Protein AF-A0A4P0YAQ9-F1 (afdb_monomer_lite)

Sequence (182 aa):
MPPSGNMYPTVQANRDMKKTSLLGACILALAMSMGSGEAVAKTPPDQLIIGMNMNNLLTLDPAAMTGNEVVGIVVNLYDSLVELDPEQLTTVRPALAKSWDISPDGKTLTFHLRDDVKFHSGNPLTAADVVWSMRRTLHLNLARPQYGNPMASVRKISTARSARRTASRCKSYYPKITIRSW

Secondary structure (DSSP, 8-state):
-PPP---PPP----SSHHHHHHHHHHHHHHHHHSS------PPPTT--------TT-----TTT---SHHHHHHTTT---SEEE-SS-TT-EEESSEEEEEE-TTS-EEEEEE-TT-B-TTSPBP-HHHHHHHHHHHHHH----TTT--TTTT--EEEEGGG----------SS-EEEEE--

Foldseek 3Di:
DDDDDDDDDDDPPPPPVVVVVVVVVVVVVVVVVVPPDPPPVPDPPPDDDDDFDCPQCPDLQPLQGADPSSVVVNVVQDWDQWDADPVHRVDIGGDQFNDWDADPVNAEIETEGDQPDDHPVRHTDDLVVVLVSLVVSVVVVNDHPVPPSPCVLEDEEEEPVPPDPPPPVDPRPGHYYYYYYD

Structure (mmCIF, N/CA/C/O backbone):
data_AF-A0A4P0YAQ9-F1
#
_entry.id   AF-A0A4P0YAQ9-F1
#
loop_
_atom_site.group_PDB
_atom_site.id
_atom_site.type_symbol
_atom_site.label_atom_id
_atom_site.label_alt_id
_atom_site.label_comp_id
_atom_site.label_asym_id
_atom_site.label_entity_id
_atom_site.label_seq_id
_atom_site.pdbx_PDB_ins_code
_atom_site.Cartn_x
_atom_site.Cartn_y
_atom_site.Cartn_z
_atom_site.occupancy
_atom_site.B_iso_or_equiv
_atom_site.auth_seq_id
_atom_site.auth_comp_id
_atom_site.auth_asym_id
_atom_site.auth_atom_id
_atom_site.pdbx_PDB_model_num
ATOM 1 N N . MET A 1 1 ? 62.629 -23.504 -104.946 1.00 43.38 1 MET A N 1
ATOM 2 C CA . MET A 1 1 ? 62.973 -23.202 -103.538 1.00 43.38 1 MET A CA 1
ATOM 3 C C . MET A 1 1 ? 62.070 -22.066 -103.065 1.00 43.38 1 MET A C 1
ATOM 5 O O . MET A 1 1 ? 61.978 -21.095 -103.806 1.00 43.38 1 MET A O 1
ATOM 9 N N . PRO A 1 2 ? 61.342 -22.204 -101.943 1.00 43.12 2 PRO A N 1
ATOM 10 C CA . PRO A 1 2 ? 60.321 -21.240 -101.518 1.00 43.12 2 PRO A CA 1
ATOM 11 C C . PRO A 1 2 ? 60.905 -20.152 -100.596 1.00 43.12 2 PRO A C 1
ATOM 13 O O . PRO A 1 2 ? 61.880 -20.434 -99.899 1.00 43.12 2 PRO A O 1
ATOM 16 N N . PRO A 1 3 ? 60.280 -18.966 -10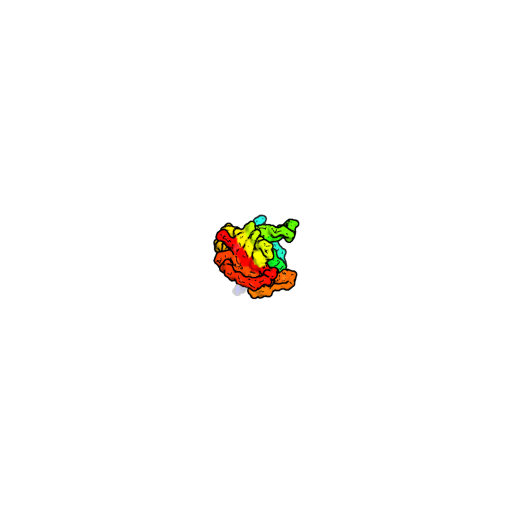0.482 1.00 50.81 3 PRO A N 1
ATOM 17 C CA . PRO A 1 3 ? 60.376 -18.152 -99.283 1.00 50.81 3 PRO A CA 1
ATOM 18 C C . PRO A 1 3 ? 59.169 -18.400 -98.371 1.00 50.81 3 PRO A C 1
ATOM 20 O O . PRO A 1 3 ? 58.006 -18.243 -98.736 1.00 50.81 3 PRO A O 1
ATOM 23 N N . SER A 1 4 ? 59.516 -18.813 -97.163 1.00 52.75 4 SER A N 1
ATOM 24 C CA . SER A 1 4 ? 58.726 -18.933 -95.948 1.00 52.75 4 SER A CA 1
ATOM 25 C C . SER A 1 4 ? 58.307 -17.575 -95.376 1.00 52.75 4 SER A C 1
ATOM 27 O O . SER A 1 4 ? 59.145 -16.680 -95.288 1.00 52.75 4 SER A O 1
ATOM 29 N N . GLY A 1 5 ? 57.082 -17.479 -94.844 1.00 41.22 5 GLY A N 1
ATOM 30 C CA . GLY A 1 5 ? 56.782 -16.540 -93.755 1.00 41.22 5 GLY A CA 1
ATOM 31 C C . GLY A 1 5 ? 55.401 -15.886 -93.780 1.00 41.22 5 GLY A C 1
ATOM 32 O O . GLY A 1 5 ? 55.300 -14.700 -94.064 1.00 41.22 5 GLY A O 1
ATOM 33 N N . ASN A 1 6 ? 54.356 -16.621 -93.384 1.00 46.59 6 ASN A N 1
ATOM 34 C CA . ASN A 1 6 ? 53.170 -16.009 -92.775 1.00 46.59 6 ASN A CA 1
ATOM 35 C C . ASN A 1 6 ? 53.445 -15.808 -91.276 1.00 46.59 6 ASN A C 1
ATOM 37 O O . ASN A 1 6 ? 53.788 -16.772 -90.591 1.00 46.59 6 ASN A O 1
ATOM 41 N N . MET A 1 7 ? 53.240 -14.596 -90.751 1.00 41.41 7 MET A N 1
ATOM 42 C CA . MET A 1 7 ? 53.132 -14.347 -89.309 1.00 41.41 7 MET A CA 1
ATOM 43 C C . MET A 1 7 ? 51.942 -13.404 -89.042 1.00 41.41 7 MET A C 1
ATOM 45 O O . MET A 1 7 ? 51.763 -12.399 -89.720 1.00 41.41 7 MET A O 1
ATOM 49 N N . TYR A 1 8 ? 51.095 -13.828 -88.107 1.00 38.69 8 TYR A N 1
ATOM 50 C CA . TYR A 1 8 ? 49.716 -13.420 -87.808 1.00 38.69 8 TYR A CA 1
ATOM 51 C C . TYR A 1 8 ? 49.461 -11.914 -87.577 1.00 38.69 8 TYR A C 1
ATOM 53 O O . TYR A 1 8 ? 50.314 -11.242 -86.996 1.00 38.69 8 TYR A O 1
ATOM 61 N N . PRO A 1 9 ? 48.253 -11.388 -87.882 1.00 44.09 9 PRO A N 1
ATOM 62 C CA . PRO A 1 9 ? 47.815 -10.105 -87.344 1.00 44.09 9 PRO A CA 1
ATOM 63 C C . PRO A 1 9 ? 47.472 -10.230 -85.850 1.00 44.09 9 PRO A C 1
ATOM 65 O O . PRO A 1 9 ? 46.828 -11.178 -85.398 1.00 44.09 9 PRO A O 1
ATOM 68 N N . THR A 1 10 ? 47.919 -9.244 -85.080 1.00 51.53 10 THR A N 1
ATOM 69 C CA . THR A 1 10 ? 47.650 -9.055 -83.655 1.00 51.53 10 THR A CA 1
ATOM 70 C C . THR A 1 10 ? 46.168 -8.760 -83.403 1.00 51.53 10 THR A C 1
ATOM 72 O O . THR A 1 10 ? 45.589 -7.844 -83.982 1.00 51.53 10 THR A O 1
ATOM 75 N N . VAL A 1 11 ? 45.546 -9.504 -82.485 1.00 51.62 11 VAL A N 1
ATOM 76 C CA . VAL A 1 11 ? 44.219 -9.175 -81.943 1.00 51.62 11 VAL A CA 1
ATOM 77 C C . VAL A 1 11 ? 44.353 -7.912 -81.085 1.00 51.62 11 VAL A C 1
ATOM 79 O O . VAL A 1 11 ? 44.861 -7.965 -79.964 1.00 51.62 11 VAL A O 1
ATOM 82 N N . GLN A 1 12 ? 43.911 -6.761 -81.597 1.00 47.78 12 GLN A N 1
ATOM 83 C CA . GLN A 1 12 ? 43.695 -5.565 -80.779 1.00 47.78 12 GLN A CA 1
ATOM 84 C C . GLN A 1 12 ? 42.538 -5.840 -79.810 1.00 47.78 12 GLN A C 1
ATOM 86 O O . GLN A 1 12 ? 41.368 -5.826 -80.178 1.00 47.78 12 GLN A O 1
ATOM 91 N N . ALA A 1 13 ? 42.874 -6.135 -78.556 1.00 50.44 13 ALA A N 1
ATOM 92 C CA . ALA A 1 13 ? 41.902 -6.323 -77.491 1.00 50.44 13 ALA A CA 1
ATOM 93 C C . ALA A 1 13 ? 41.143 -5.012 -77.207 1.00 50.44 13 ALA A C 1
ATOM 95 O O . ALA A 1 13 ? 41.754 -3.990 -76.889 1.00 50.44 13 ALA A O 1
ATOM 96 N N . ASN A 1 14 ? 39.808 -5.069 -77.280 1.00 48.91 14 ASN A N 1
ATOM 97 C CA . ASN A 1 14 ? 38.868 -3.997 -76.939 1.00 48.91 14 ASN A CA 1
ATOM 98 C C . ASN A 1 14 ? 39.148 -3.413 -75.540 1.00 48.91 14 ASN A C 1
ATOM 100 O O . ASN A 1 14 ? 38.704 -3.947 -74.520 1.00 48.91 14 ASN A O 1
ATOM 104 N N . ARG A 1 15 ? 39.876 -2.291 -75.485 1.00 54.41 15 ARG A N 1
ATOM 105 C CA . ARG A 1 15 ? 40.196 -1.552 -74.249 1.00 54.41 15 ARG A CA 1
ATOM 106 C C . ARG A 1 15 ? 39.041 -0.663 -73.770 1.00 54.41 15 ARG A C 1
ATOM 108 O O . ARG A 1 15 ? 39.040 -0.247 -72.612 1.00 54.41 15 ARG A O 1
ATOM 115 N N . ASP A 1 16 ? 38.049 -0.426 -74.625 1.00 51.47 16 ASP A N 1
ATOM 116 C CA . ASP A 1 16 ? 36.951 0.510 -74.358 1.00 51.47 16 ASP A CA 1
ATOM 117 C C . ASP A 1 16 ? 35.768 -0.120 -73.611 1.00 51.47 16 ASP A C 1
ATOM 119 O O . ASP A 1 16 ? 35.076 0.562 -72.859 1.00 51.47 16 ASP A O 1
ATOM 123 N N . MET A 1 17 ? 35.600 -1.445 -73.685 1.00 50.66 17 MET A N 1
ATOM 124 C CA . MET A 1 17 ? 34.469 -2.142 -73.053 1.00 50.66 17 MET A CA 1
ATOM 125 C C . MET A 1 17 ? 34.600 -2.288 -71.525 1.00 50.66 17 MET A C 1
ATOM 127 O O . MET A 1 17 ? 33.623 -2.577 -70.841 1.00 50.66 17 MET A O 1
ATOM 131 N N . LYS A 1 18 ? 35.795 -2.060 -70.958 1.00 44.06 18 LYS A N 1
ATOM 132 C CA . LYS A 1 18 ? 36.016 -2.111 -69.500 1.00 44.06 18 LYS A CA 1
ATOM 133 C C . LYS A 1 18 ? 35.712 -0.786 -68.795 1.00 44.06 18 LYS A C 1
ATOM 135 O O . LYS A 1 18 ? 35.361 -0.804 -67.622 1.00 44.06 18 LYS A O 1
ATOM 140 N N . LYS A 1 19 ? 35.816 0.358 -69.483 1.00 45.50 19 LYS A N 1
ATOM 141 C CA . LYS A 1 19 ? 35.645 1.687 -68.862 1.00 45.50 19 LYS A CA 1
ATOM 142 C C . LYS A 1 19 ? 34.175 2.053 -68.643 1.00 45.50 19 LYS A C 1
ATOM 144 O O . LYS A 1 19 ? 33.847 2.687 -67.646 1.00 45.50 19 LYS A O 1
ATOM 149 N N . THR A 1 20 ? 33.286 1.595 -69.522 1.00 47.72 20 THR A N 1
ATOM 150 C CA . THR A 1 20 ? 31.831 1.795 -69.406 1.00 47.72 20 THR A CA 1
ATOM 151 C C . THR A 1 20 ? 31.206 0.942 -68.298 1.00 47.72 20 THR A C 1
ATOM 153 O O . THR A 1 20 ? 30.278 1.390 -67.629 1.00 47.72 20 THR A O 1
ATOM 156 N N . SER A 1 21 ? 31.766 -0.242 -68.023 1.00 49.31 21 SER A N 1
ATOM 157 C CA . SER A 1 21 ? 31.298 -1.131 -66.949 1.00 49.31 21 SER A CA 1
ATOM 158 C C . SER A 1 21 ? 31.602 -0.607 -65.537 1.00 49.31 21 SER A C 1
ATOM 160 O O . SER A 1 21 ? 30.882 -0.943 -64.600 1.00 49.31 21 SER A O 1
ATOM 162 N N . LEU A 1 22 ? 32.642 0.218 -65.370 1.00 51.50 22 LEU A N 1
ATOM 163 C CA . LEU A 1 22 ? 33.017 0.805 -64.076 1.00 51.50 22 LEU A CA 1
ATOM 164 C C . LEU A 1 22 ? 32.120 1.989 -63.675 1.00 51.50 22 LEU A C 1
ATOM 166 O O . LEU A 1 22 ? 31.835 2.154 -62.493 1.00 51.50 22 LEU A O 1
ATOM 170 N N . LEU A 1 23 ? 31.613 2.774 -64.635 1.00 54.75 23 LEU A N 1
ATOM 171 C CA . LEU A 1 23 ? 30.700 3.888 -64.339 1.00 54.75 23 LEU A CA 1
ATOM 172 C C . LEU A 1 23 ? 29.314 3.406 -63.874 1.00 54.75 23 LEU A C 1
ATOM 174 O O . LEU A 1 23 ? 28.745 3.977 -62.947 1.00 54.75 23 LEU A O 1
ATOM 178 N N . GLY A 1 24 ? 28.790 2.333 -64.478 1.00 54.78 24 GLY A N 1
ATOM 179 C CA . GLY A 1 24 ? 27.494 1.756 -64.093 1.00 54.78 24 GLY A CA 1
ATOM 180 C C . GLY A 1 24 ? 27.494 1.150 -62.685 1.00 54.78 24 GLY A C 1
ATOM 181 O O . GLY A 1 24 ? 26.515 1.286 -61.954 1.00 54.78 24 GLY A O 1
ATOM 182 N N . ALA A 1 25 ? 28.616 0.552 -62.270 1.00 58.72 25 ALA A N 1
ATOM 183 C CA . ALA A 1 25 ? 28.777 -0.014 -60.931 1.00 58.72 25 ALA A CA 1
ATOM 184 C C . ALA A 1 25 ? 28.795 1.064 -59.829 1.00 58.72 25 ALA A C 1
ATOM 186 O O . ALA A 1 25 ? 28.219 0.860 -58.762 1.00 58.72 25 ALA A O 1
ATOM 187 N N . CYS A 1 26 ? 29.385 2.235 -60.094 1.00 57.91 26 CYS A N 1
ATOM 188 C CA . CYS A 1 26 ? 29.402 3.349 -59.141 1.00 57.91 26 CYS A CA 1
ATOM 189 C C . CYS A 1 26 ? 28.024 4.011 -58.971 1.00 57.91 26 CYS A C 1
ATOM 191 O O . CYS A 1 26 ? 27.679 4.409 -57.862 1.00 57.91 26 CYS A O 1
ATOM 193 N N . ILE A 1 27 ? 27.217 4.096 -60.035 1.00 60.53 27 ILE A N 1
ATOM 194 C CA . ILE A 1 27 ? 25.859 4.665 -59.963 1.00 60.53 27 ILE A CA 1
ATOM 195 C C . ILE A 1 27 ? 24.926 3.737 -59.176 1.00 60.53 27 ILE A C 1
ATOM 197 O O . ILE A 1 27 ? 24.142 4.209 -58.355 1.00 60.53 27 ILE A O 1
ATOM 201 N N . LEU A 1 28 ? 25.047 2.418 -59.361 1.00 59.09 28 LEU A N 1
ATOM 202 C CA . LEU A 1 28 ? 24.257 1.449 -58.602 1.00 59.09 28 LEU A CA 1
ATOM 203 C C . LEU A 1 28 ? 24.670 1.410 -57.119 1.00 59.09 28 LEU A C 1
ATOM 205 O O . LEU A 1 28 ? 23.807 1.363 -56.249 1.00 59.09 28 LEU A O 1
ATOM 209 N N . ALA A 1 29 ? 25.968 1.517 -56.813 1.00 59.66 29 ALA A N 1
ATOM 210 C CA . ALA A 1 29 ? 26.457 1.592 -55.435 1.00 59.66 29 ALA A CA 1
ATOM 211 C C . ALA A 1 29 ? 26.023 2.884 -54.713 1.00 59.66 29 ALA A C 1
ATOM 213 O O . ALA A 1 29 ? 25.685 2.837 -53.532 1.00 59.66 29 ALA A O 1
ATOM 214 N N . LEU A 1 30 ? 25.972 4.019 -55.422 1.00 59.53 30 LEU A N 1
ATOM 215 C CA . LEU A 1 30 ? 25.479 5.286 -54.873 1.00 59.53 30 LEU A CA 1
ATOM 216 C C . LEU A 1 30 ? 23.950 5.282 -54.690 1.00 59.53 30 LEU A C 1
ATOM 218 O O . LEU A 1 30 ? 23.440 5.853 -53.733 1.00 59.53 30 LEU A O 1
ATOM 222 N N . ALA A 1 31 ? 23.207 4.584 -55.555 1.00 59.94 31 ALA A N 1
ATOM 223 C CA . ALA A 1 31 ? 21.763 4.407 -55.397 1.00 59.94 31 ALA A CA 1
ATOM 224 C C . ALA A 1 31 ? 21.403 3.507 -54.197 1.00 59.94 31 ALA A C 1
ATOM 226 O O . ALA A 1 31 ? 20.369 3.713 -53.565 1.00 59.94 31 ALA A O 1
ATOM 227 N N . MET A 1 32 ? 22.260 2.542 -53.843 1.00 60.84 32 MET A N 1
ATOM 228 C CA . MET A 1 32 ? 22.047 1.664 -52.683 1.00 60.84 32 MET A CA 1
ATOM 229 C C . MET A 1 32 ? 22.437 2.309 -51.344 1.00 60.84 32 MET A C 1
ATOM 231 O O . MET A 1 32 ? 21.895 1.914 -50.314 1.00 60.84 32 MET A O 1
ATOM 235 N N . SER A 1 33 ? 23.312 3.320 -51.332 1.00 59.25 33 SER A N 1
ATOM 236 C CA . SER A 1 33 ? 23.666 4.062 -50.111 1.00 59.25 33 SER A CA 1
ATOM 237 C C . SER A 1 33 ? 22.691 5.194 -49.764 1.00 59.25 33 SER A C 1
ATOM 239 O O . SER A 1 33 ? 22.684 5.663 -48.630 1.00 59.25 33 SER A O 1
ATOM 241 N N . MET A 1 34 ? 21.825 5.606 -50.698 1.00 60.22 34 MET A N 1
ATOM 242 C CA . MET A 1 34 ? 20.771 6.604 -50.453 1.00 60.22 34 MET A CA 1
ATOM 243 C C . MET A 1 34 ? 19.465 6.002 -49.898 1.00 60.22 34 MET A C 1
ATOM 245 O O . MET A 1 34 ? 18.554 6.745 -49.543 1.00 60.22 34 MET A O 1
ATOM 249 N N . GLY A 1 35 ? 19.359 4.669 -49.822 1.00 56.53 35 GLY A N 1
ATOM 250 C CA . GLY A 1 35 ? 18.166 3.956 -49.341 1.00 56.53 35 GLY A CA 1
ATOM 251 C C . GLY A 1 35 ? 18.161 3.625 -47.845 1.00 56.53 35 GLY A C 1
ATOM 252 O O . GLY A 1 35 ? 17.125 3.226 -47.315 1.00 56.53 35 GLY A O 1
ATOM 253 N N . SER A 1 36 ? 19.281 3.796 -47.140 1.00 61.06 36 SER A N 1
ATOM 254 C CA . SER A 1 36 ? 19.340 3.635 -45.685 1.00 61.06 36 SER A CA 1
ATOM 255 C C . SER A 1 36 ? 18.894 4.928 -45.006 1.00 61.06 36 SER A C 1
ATOM 257 O O . SER A 1 36 ? 19.709 5.683 -44.480 1.00 61.06 36 SER A O 1
ATOM 259 N N . GLY A 1 37 ? 17.591 5.205 -45.045 1.00 62.47 37 GLY A N 1
ATOM 260 C CA . GLY A 1 37 ? 17.005 6.146 -44.100 1.00 62.47 37 GLY A CA 1
ATOM 261 C C . GLY A 1 37 ? 17.246 5.612 -42.692 1.00 62.47 37 GLY A C 1
ATOM 262 O O . GLY A 1 37 ? 16.918 4.459 -42.408 1.00 62.47 37 GLY A O 1
ATOM 263 N N . GLU A 1 38 ? 17.848 6.416 -41.818 1.00 60.94 38 GLU A N 1
ATOM 264 C CA . GLU A 1 38 ? 17.906 6.079 -40.401 1.00 60.94 38 GLU A CA 1
ATOM 265 C C . GLU A 1 38 ? 16.469 5.892 -39.912 1.00 60.94 38 GLU A C 1
ATOM 267 O O . GLU A 1 38 ? 15.651 6.814 -39.957 1.00 60.94 38 GLU A O 1
ATOM 272 N N . ALA A 1 39 ? 16.134 4.677 -39.482 1.00 61.41 39 ALA A N 1
ATOM 273 C CA . ALA A 1 39 ? 14.883 4.422 -38.796 1.00 61.41 39 ALA A CA 1
ATOM 274 C C . ALA A 1 39 ? 14.966 5.092 -37.420 1.00 61.41 39 ALA A C 1
ATOM 276 O O . ALA A 1 39 ? 15.319 4.465 -36.422 1.00 61.41 39 ALA A O 1
ATOM 277 N N . VAL A 1 40 ? 14.670 6.391 -37.369 1.00 63.59 40 VAL A N 1
ATOM 278 C CA . VAL A 1 40 ? 14.464 7.112 -36.116 1.00 63.59 40 VAL A CA 1
ATOM 279 C C . VAL A 1 40 ? 13.137 6.616 -35.559 1.00 63.59 40 VAL A C 1
ATOM 281 O O . VAL A 1 40 ? 12.070 7.145 -35.869 1.00 63.59 40 VAL A O 1
ATOM 284 N N . ALA A 1 41 ? 13.194 5.536 -34.780 1.00 70.62 41 ALA A N 1
ATOM 285 C CA . ALA A 1 41 ? 12.058 5.058 -34.013 1.00 70.62 41 ALA A CA 1
ATOM 286 C C . ALA A 1 41 ? 11.711 6.134 -32.979 1.00 70.62 41 ALA A C 1
ATOM 288 O O . ALA A 1 41 ? 12.292 6.205 -31.897 1.00 70.62 41 ALA A O 1
ATOM 289 N N . LYS A 1 42 ? 10.808 7.041 -33.356 1.00 77.31 42 LYS A N 1
ATOM 290 C CA . LYS A 1 42 ? 10.305 8.079 -32.467 1.00 77.31 42 LYS A CA 1
ATOM 291 C C . LYS A 1 42 ? 9.558 7.391 -31.329 1.00 77.31 42 LYS A C 1
ATOM 293 O O . LYS A 1 42 ? 8.666 6.586 -31.589 1.00 77.31 42 LYS A O 1
ATOM 298 N N . THR A 1 43 ? 9.914 7.717 -30.089 1.00 82.06 43 THR A N 1
ATOM 299 C CA . THR A 1 43 ? 9.155 7.283 -28.914 1.00 82.06 43 THR A CA 1
ATOM 300 C C . THR A 1 43 ? 7.678 7.629 -29.123 1.00 82.06 43 THR A C 1
ATOM 302 O O . THR A 1 43 ? 7.388 8.783 -29.474 1.00 82.06 43 THR A O 1
ATOM 305 N N . PRO A 1 44 ? 6.757 6.663 -28.956 1.00 89.88 44 PRO A N 1
ATOM 306 C CA . PRO A 1 44 ? 5.328 6.929 -29.015 1.00 89.88 44 PRO A CA 1
ATOM 307 C C . PRO A 1 44 ? 4.953 8.126 -28.126 1.00 89.88 44 PRO A C 1
ATOM 309 O O . PRO A 1 44 ? 5.530 8.289 -27.049 1.00 89.88 44 PRO A O 1
ATOM 312 N N . PRO A 1 45 ? 4.026 8.998 -28.562 1.00 86.88 45 PRO A N 1
ATOM 313 C CA . PRO A 1 45 ? 3.684 10.217 -27.823 1.00 86.88 45 PRO A CA 1
ATOM 314 C C . PRO A 1 45 ? 3.077 9.941 -26.436 1.00 86.88 45 PRO A C 1
ATOM 316 O O . PRO A 1 45 ? 3.063 10.829 -25.589 1.00 86.88 45 PRO A O 1
ATOM 319 N N . ASP A 1 46 ? 2.588 8.725 -26.207 1.00 92.75 46 ASP A N 1
ATOM 320 C CA . ASP A 1 46 ? 2.013 8.201 -24.969 1.00 92.75 46 ASP A CA 1
ATOM 321 C C . ASP A 1 46 ? 3.017 7.419 -24.102 1.00 92.75 46 ASP A C 1
ATOM 323 O O . ASP A 1 46 ? 2.649 6.887 -23.055 1.00 92.75 46 ASP A O 1
ATOM 327 N N . GLN A 1 47 ? 4.292 7.360 -24.495 1.00 91.12 47 GLN A N 1
ATOM 328 C CA . GLN A 1 47 ? 5.329 6.645 -23.759 1.00 91.12 47 GLN A CA 1
ATOM 329 C C . GLN A 1 47 ? 6.267 7.613 -23.027 1.00 91.12 47 GLN A C 1
ATOM 331 O O . GLN A 1 47 ? 6.995 8.401 -23.633 1.00 91.12 47 GLN A O 1
ATOM 336 N N . LEU A 1 48 ? 6.311 7.493 -21.698 1.00 90.00 48 LEU A N 1
ATOM 337 C CA . LEU A 1 48 ? 7.282 8.187 -20.854 1.00 90.00 48 LEU A CA 1
ATOM 338 C C . LEU A 1 48 ? 8.567 7.355 -20.723 1.00 90.00 48 LEU A C 1
ATOM 340 O O . LEU A 1 48 ? 8.526 6.211 -20.273 1.00 90.00 48 LEU A O 1
ATOM 344 N N . ILE A 1 49 ? 9.715 7.939 -21.079 1.00 90.12 49 ILE A N 1
ATOM 345 C CA . ILE A 1 49 ? 11.040 7.333 -20.871 1.00 90.12 49 ILE A CA 1
ATOM 346 C C . ILE A 1 49 ? 11.740 8.061 -19.727 1.00 90.12 49 ILE A C 1
ATOM 348 O O . ILE A 1 49 ? 11.976 9.266 -19.802 1.00 90.12 49 ILE A O 1
ATOM 352 N N . ILE A 1 50 ? 12.108 7.312 -18.687 1.00 88.31 50 ILE A N 1
ATOM 353 C CA . ILE A 1 50 ? 12.841 7.824 -17.527 1.00 88.31 50 ILE A CA 1
ATOM 354 C C . ILE A 1 50 ? 14.216 7.159 -17.492 1.00 88.31 50 ILE A C 1
ATOM 356 O O . ILE A 1 50 ? 14.322 5.941 -17.357 1.00 88.31 50 ILE A O 1
ATOM 360 N N . GLY A 1 51 ? 15.275 7.962 -17.601 1.00 89.75 51 GLY A N 1
ATOM 361 C CA . GLY A 1 51 ? 16.636 7.512 -17.320 1.00 89.75 51 GLY A CA 1
ATOM 362 C C . GLY A 1 51 ? 16.891 7.542 -15.816 1.00 89.75 51 GLY A C 1
ATOM 363 O O . GLY A 1 51 ? 16.732 8.587 -15.190 1.00 89.75 51 GLY A O 1
ATOM 364 N N . MET A 1 52 ? 17.284 6.411 -15.232 1.00 86.44 52 MET A N 1
ATOM 365 C CA . MET A 1 52 ? 17.579 6.305 -13.801 1.00 86.44 52 MET A CA 1
ATOM 366 C C . MET A 1 52 ? 18.800 5.432 -13.537 1.00 86.44 52 MET A C 1
ATOM 368 O O . MET A 1 52 ? 19.182 4.599 -14.360 1.00 86.44 52 MET A O 1
ATOM 372 N N . ASN A 1 53 ? 19.425 5.630 -12.377 1.00 84.88 53 ASN A N 1
ATOM 373 C CA . ASN A 1 53 ? 20.541 4.805 -11.949 1.00 84.88 53 ASN A CA 1
ATOM 374 C C . ASN A 1 53 ? 20.025 3.445 -11.445 1.00 84.88 53 ASN A C 1
ATOM 376 O O . ASN A 1 53 ? 19.162 3.387 -10.575 1.00 84.88 53 ASN A O 1
ATOM 380 N N . MET A 1 54 ? 20.552 2.345 -11.988 1.00 82.00 54 MET A N 1
ATOM 381 C CA . MET A 1 54 ? 20.145 0.976 -11.633 1.00 82.00 54 MET A CA 1
ATOM 382 C C . MET A 1 54 ? 21.205 0.210 -10.828 1.00 82.00 54 MET A C 1
ATOM 384 O O . MET A 1 54 ? 21.089 -1.001 -10.654 1.00 82.00 54 MET A O 1
ATOM 388 N N . ASN A 1 55 ? 22.240 0.881 -10.317 1.00 85.06 55 ASN A N 1
ATOM 389 C CA . ASN A 1 55 ? 23.359 0.226 -9.630 1.00 85.06 55 ASN A CA 1
ATOM 390 C C . ASN A 1 55 ? 22.961 -0.541 -8.352 1.00 85.06 55 ASN A C 1
ATOM 392 O O . ASN A 1 55 ? 23.718 -1.399 -7.905 1.00 85.06 55 ASN A O 1
ATOM 396 N N . ASN A 1 56 ? 21.794 -0.244 -7.771 1.00 77.50 56 ASN A N 1
ATOM 397 C CA . ASN A 1 56 ? 21.317 -0.811 -6.509 1.00 77.50 56 ASN A CA 1
ATOM 398 C C . ASN A 1 56 ? 19.876 -1.358 -6.604 1.00 77.50 56 ASN A C 1
ATOM 400 O O . ASN A 1 56 ? 19.123 -1.356 -5.626 1.00 77.50 56 ASN A O 1
ATOM 404 N N . LEU A 1 57 ? 19.470 -1.818 -7.793 1.00 83.38 57 LEU A N 1
ATOM 405 C CA . LEU A 1 57 ? 18.203 -2.523 -8.006 1.00 83.38 57 LEU A CA 1
ATOM 406 C C . LEU A 1 57 ? 18.406 -4.036 -7.830 1.00 83.38 57 LEU A C 1
ATOM 408 O O . LEU A 1 57 ? 18.631 -4.762 -8.793 1.00 83.38 57 LEU A O 1
ATOM 412 N N . LEU A 1 58 ? 18.336 -4.517 -6.588 1.00 86.06 58 LEU A N 1
ATOM 413 C CA . LEU A 1 58 ? 18.525 -5.943 -6.272 1.00 86.06 58 LEU A CA 1
ATOM 414 C C . LEU A 1 58 ? 17.212 -6.733 -6.214 1.00 86.06 58 LEU A C 1
ATOM 416 O O . LEU A 1 58 ? 17.193 -7.941 -6.433 1.00 86.06 58 LEU A O 1
ATOM 420 N N . THR A 1 59 ? 16.113 -6.063 -5.872 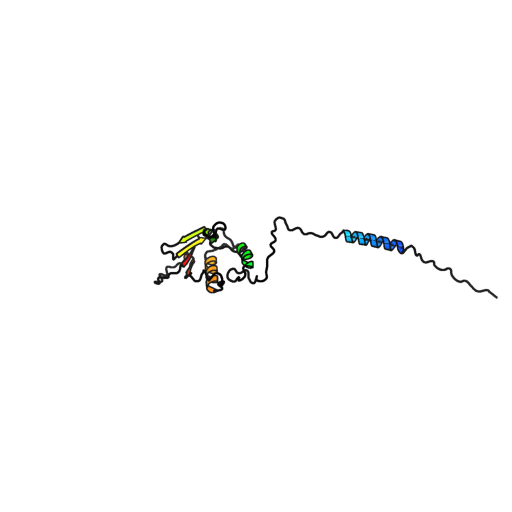1.00 86.19 59 THR A N 1
ATOM 421 C CA . THR A 1 59 ? 14.793 -6.677 -5.713 1.00 86.19 59 THR A CA 1
ATOM 422 C C . THR A 1 59 ? 13.695 -5.629 -5.857 1.00 86.19 59 THR A C 1
ATOM 424 O O . THR A 1 59 ? 13.888 -4.481 -5.463 1.00 86.19 59 THR A O 1
ATOM 427 N N . LEU A 1 60 ? 12.540 -6.039 -6.385 1.00 88.69 60 LEU A N 1
ATOM 428 C CA . LEU A 1 60 ? 11.296 -5.254 -6.400 1.00 88.69 60 LEU A CA 1
ATOM 429 C C . LEU A 1 60 ? 10.362 -5.619 -5.239 1.00 88.69 60 LEU A C 1
ATOM 431 O O . LEU A 1 60 ? 9.207 -5.200 -5.209 1.00 88.69 60 LEU A O 1
ATOM 435 N N . ASP A 1 61 ? 10.844 -6.425 -4.294 1.00 88.81 61 ASP A N 1
ATOM 436 C CA . ASP A 1 61 ? 10.118 -6.724 -3.071 1.00 88.81 61 ASP A CA 1
ATOM 437 C C . ASP A 1 61 ? 10.126 -5.497 -2.143 1.00 88.81 61 ASP A C 1
ATOM 439 O O . ASP A 1 61 ? 11.193 -5.125 -1.634 1.00 88.81 61 ASP A O 1
ATOM 443 N N . PRO A 1 62 ? 8.959 -4.889 -1.859 1.00 86.81 62 PRO A N 1
ATOM 444 C CA . PRO A 1 62 ? 8.890 -3.703 -1.017 1.00 86.81 62 PRO A CA 1
ATOM 445 C C . PRO A 1 62 ? 9.419 -3.936 0.405 1.00 86.81 62 PRO A C 1
ATOM 447 O O . PRO A 1 62 ? 9.883 -2.992 1.039 1.00 86.81 62 PRO A O 1
ATOM 450 N N . ALA A 1 63 ? 9.400 -5.175 0.909 1.00 82.81 63 ALA A N 1
ATOM 451 C CA . ALA A 1 63 ? 9.886 -5.492 2.251 1.00 82.81 63 ALA A CA 1
ATOM 452 C C . ALA A 1 63 ? 11.413 -5.685 2.332 1.00 82.81 63 ALA A C 1
ATOM 454 O O . ALA A 1 63 ? 11.959 -5.669 3.434 1.00 82.81 63 ALA A O 1
ATOM 455 N N . ALA A 1 64 ? 12.093 -5.889 1.200 1.00 81.25 64 ALA A N 1
ATOM 456 C CA . ALA A 1 64 ? 13.519 -6.226 1.148 1.00 81.25 64 ALA A CA 1
ATOM 457 C C . ALA A 1 64 ? 14.368 -5.226 0.341 1.00 81.25 64 ALA A C 1
ATOM 459 O O . ALA A 1 64 ? 15.585 -5.383 0.254 1.00 81.25 64 ALA A O 1
ATOM 460 N N . MET A 1 65 ? 13.758 -4.197 -0.255 1.00 79.75 65 MET A N 1
ATOM 461 C CA . MET A 1 65 ? 14.494 -3.193 -1.023 1.00 79.75 65 MET A CA 1
ATOM 462 C C . MET A 1 65 ? 15.431 -2.346 -0.142 1.00 79.75 65 MET A C 1
ATOM 464 O O . MET A 1 65 ? 15.058 -1.882 0.937 1.00 79.75 65 MET A O 1
ATOM 468 N N . THR A 1 66 ? 16.622 -2.020 -0.647 1.00 74.94 66 THR A N 1
ATOM 469 C CA . THR A 1 66 ? 17.648 -1.243 0.084 1.00 74.94 66 THR A CA 1
ATOM 470 C C . THR A 1 66 ? 18.003 0.100 -0.563 1.00 74.94 66 THR A C 1
ATOM 472 O O . THR A 1 66 ? 18.348 1.034 0.157 1.00 74.94 66 THR A O 1
ATOM 475 N N . GLY A 1 67 ? 17.878 0.235 -1.890 1.00 75.88 67 GLY A N 1
ATOM 476 C CA . GLY A 1 67 ? 18.150 1.476 -2.630 1.00 75.88 67 GLY A CA 1
ATOM 477 C C . GLY A 1 67 ? 16.943 2.412 -2.770 1.00 75.88 67 GLY A C 1
ATOM 478 O O . GLY A 1 67 ? 15.803 1.958 -2.869 1.00 75.88 67 GLY A O 1
ATOM 479 N N . ASN A 1 68 ? 17.179 3.726 -2.793 1.00 78.62 68 ASN A N 1
ATOM 480 C CA . ASN A 1 68 ? 16.125 4.727 -3.022 1.00 78.62 68 ASN A CA 1
ATOM 481 C C . ASN A 1 68 ? 15.655 4.765 -4.479 1.00 78.62 68 ASN A C 1
ATOM 483 O O . ASN A 1 68 ? 14.479 5.008 -4.721 1.00 78.62 68 ASN A O 1
ATOM 487 N N . GLU A 1 69 ? 16.535 4.428 -5.425 1.00 82.81 69 GLU A N 1
ATOM 488 C CA . GLU A 1 69 ? 16.214 4.326 -6.859 1.00 82.81 69 GLU A CA 1
ATOM 489 C C . GLU A 1 69 ? 14.985 3.426 -7.106 1.00 82.81 69 GLU A C 1
ATOM 491 O O . GLU A 1 69 ? 14.121 3.710 -7.931 1.00 82.81 69 GLU A O 1
ATOM 496 N N . VAL A 1 70 ? 14.876 2.351 -6.318 1.00 84.25 70 VAL A N 1
ATOM 497 C CA . VAL A 1 70 ? 13.829 1.328 -6.428 1.00 84.25 70 VAL A CA 1
ATOM 498 C C . VAL A 1 70 ? 12.458 1.843 -5.981 1.00 84.25 70 VAL A C 1
ATOM 500 O O . VAL A 1 70 ? 11.433 1.330 -6.430 1.00 84.25 70 VAL A O 1
ATOM 503 N N . VAL A 1 71 ? 12.421 2.874 -5.128 1.00 84.62 71 VAL A N 1
ATOM 504 C CA . VAL A 1 71 ? 11.173 3.449 -4.607 1.00 84.62 71 VAL A CA 1
ATOM 505 C C . VAL A 1 71 ? 10.325 3.983 -5.752 1.00 84.62 71 VAL A C 1
ATOM 507 O O . VAL A 1 71 ? 9.142 3.670 -5.802 1.00 84.62 71 VAL A O 1
ATOM 510 N N . GLY A 1 72 ? 10.932 4.690 -6.713 1.00 85.25 72 GLY A N 1
ATOM 511 C CA . GLY A 1 72 ? 10.222 5.222 -7.878 1.00 85.25 72 GLY A CA 1
ATOM 512 C C . GLY A 1 72 ? 9.537 4.139 -8.714 1.00 85.25 72 GLY A C 1
ATOM 513 O O . GLY A 1 72 ? 8.486 4.386 -9.287 1.00 85.25 72 GLY A O 1
ATOM 514 N N . ILE A 1 73 ? 10.075 2.919 -8.738 1.00 88.88 73 ILE A N 1
ATOM 515 C CA . ILE A 1 73 ? 9.457 1.788 -9.438 1.00 88.88 73 ILE A CA 1
ATOM 516 C C . ILE A 1 73 ? 8.348 1.168 -8.576 1.00 88.88 73 ILE A C 1
ATOM 518 O O . ILE A 1 73 ? 7.244 0.929 -9.054 1.00 88.88 73 ILE A O 1
ATOM 522 N N . VAL A 1 74 ? 8.616 0.929 -7.290 1.00 89.69 74 VAL A N 1
ATOM 523 C CA . VAL A 1 74 ? 7.677 0.246 -6.386 1.00 89.69 74 VAL A CA 1
ATOM 524 C C . VAL A 1 74 ? 6.410 1.051 -6.133 1.00 89.69 74 VAL A C 1
ATOM 526 O O . VAL A 1 74 ? 5.343 0.449 -6.111 1.00 89.69 74 VAL A O 1
ATOM 529 N N . VAL A 1 75 ? 6.491 2.376 -5.988 1.00 88.94 75 VAL A N 1
ATOM 530 C CA . VAL A 1 75 ? 5.293 3.215 -5.768 1.00 88.94 75 VAL A CA 1
ATOM 531 C C . VAL A 1 75 ? 4.343 3.233 -6.969 1.00 88.94 75 VAL A C 1
ATOM 533 O O . VAL A 1 75 ? 3.198 3.628 -6.824 1.00 88.94 75 VAL A O 1
ATOM 536 N N . ASN A 1 76 ? 4.800 2.793 -8.146 1.00 89.94 76 ASN A N 1
ATOM 537 C CA . ASN A 1 76 ? 3.948 2.603 -9.323 1.00 89.94 76 ASN A CA 1
ATOM 538 C C . ASN A 1 76 ? 3.358 1.181 -9.412 1.00 89.94 76 ASN A C 1
ATOM 540 O O . ASN A 1 76 ? 2.475 0.935 -10.226 1.00 89.94 76 ASN A O 1
ATOM 544 N N . LEU A 1 77 ? 3.872 0.230 -8.625 1.00 92.31 77 LEU A N 1
ATOM 545 C CA . LEU A 1 77 ? 3.503 -1.192 -8.675 1.00 92.31 77 LEU A CA 1
ATOM 546 C C . LEU A 1 77 ? 2.678 -1.646 -7.463 1.00 92.31 77 LEU A C 1
ATOM 548 O O . LEU A 1 77 ? 1.952 -2.637 -7.560 1.00 92.31 77 LEU A O 1
ATOM 552 N N . TYR A 1 78 ? 2.838 -0.987 -6.315 1.00 93.12 78 TYR A N 1
ATOM 553 C CA . TYR A 1 78 ? 2.253 -1.388 -5.039 1.00 93.12 78 TYR A CA 1
ATOM 554 C C . TYR A 1 78 ? 1.642 -0.191 -4.319 1.00 93.12 78 TYR A C 1
ATOM 556 O O . TYR A 1 78 ? 2.278 0.854 -4.210 1.00 93.12 78 TYR A O 1
ATOM 564 N N . ASP A 1 79 ? 0.481 -0.418 -3.709 1.00 92.44 79 ASP A N 1
ATOM 565 C CA . ASP A 1 79 ? -0.235 0.591 -2.931 1.00 92.44 79 ASP A CA 1
ATOM 566 C C . ASP A 1 79 ? -0.099 0.357 -1.419 1.00 92.44 79 ASP A C 1
ATOM 568 O O . ASP A 1 79 ? 0.025 -0.776 -0.933 1.00 92.44 79 ASP A O 1
ATOM 572 N N . SER A 1 80 ? -0.174 1.441 -0.648 1.00 92.44 80 SER A N 1
ATOM 573 C CA . SER A 1 80 ? -0.236 1.414 0.814 1.00 92.44 80 SER A CA 1
ATOM 574 C C . SER A 1 80 ? -1.683 1.453 1.328 1.00 92.44 80 SER A C 1
ATOM 576 O O . SER A 1 80 ? -2.640 1.727 0.607 1.00 92.44 80 SER A O 1
ATOM 578 N N . LEU A 1 81 ? -1.877 1.171 2.625 1.00 93.62 81 LEU A N 1
ATOM 579 C CA . LEU A 1 81 ? -3.202 1.314 3.251 1.00 93.62 81 LEU A CA 1
ATOM 580 C C . LEU A 1 81 ? -3.666 2.771 3.292 1.00 93.62 81 LEU A C 1
ATOM 582 O O . LEU A 1 81 ? -4.850 3.045 3.113 1.00 93.62 81 LEU A O 1
ATOM 586 N N . VAL A 1 82 ? -2.726 3.679 3.533 1.00 93.75 82 VAL A N 1
ATOM 587 C CA . VAL A 1 82 ? -2.924 5.125 3.588 1.00 93.75 82 VAL A CA 1
ATOM 588 C C . VAL A 1 82 ? -1.730 5.807 2.946 1.00 93.75 82 VAL A C 1
ATOM 590 O O . VAL A 1 82 ? -0.629 5.247 2.937 1.00 93.75 82 VAL A O 1
ATOM 593 N N . GLU A 1 83 ? -1.936 7.016 2.458 1.00 91.06 83 GLU A N 1
ATOM 594 C CA . GLU A 1 83 ? -0.903 7.834 1.831 1.00 91.06 83 GLU A CA 1
ATOM 595 C C . GLU A 1 83 ? -0.750 9.159 2.568 1.00 91.06 83 GLU A C 1
ATOM 597 O O . GLU A 1 83 ? -1.649 9.601 3.286 1.00 91.06 83 GLU A O 1
ATOM 602 N N . LEU A 1 84 ? 0.409 9.790 2.407 1.00 89.56 84 LEU A N 1
ATOM 603 C CA . LEU A 1 84 ? 0.596 11.170 2.832 1.00 89.56 84 LEU A CA 1
ATOM 604 C C . LEU A 1 84 ? 0.185 12.095 1.697 1.00 89.56 84 LEU A C 1
ATOM 606 O O . LEU A 1 84 ? 0.454 11.829 0.529 1.00 89.56 84 LEU A O 1
ATOM 610 N N . ASP A 1 85 ? -0.451 13.195 2.061 1.00 88.75 85 ASP A N 1
ATOM 611 C CA . ASP A 1 85 ? -0.774 14.259 1.131 1.00 88.75 85 ASP A CA 1
ATOM 612 C C . ASP A 1 85 ? 0.520 14.918 0.613 1.00 88.75 85 ASP A C 1
ATOM 614 O O . ASP A 1 85 ? 1.311 15.411 1.425 1.00 88.75 85 ASP A O 1
ATOM 618 N N . PRO A 1 86 ? 0.759 14.938 -0.713 1.00 86.44 86 PRO A N 1
ATOM 619 C CA . PRO A 1 86 ? 1.986 15.492 -1.279 1.00 86.44 86 PRO A CA 1
ATOM 620 C C . PRO A 1 86 ? 2.103 17.010 -1.085 1.00 86.44 86 PRO A C 1
ATOM 622 O O . PRO A 1 86 ? 3.215 17.532 -1.074 1.00 86.44 86 PRO A O 1
ATOM 625 N N . GLU A 1 87 ? 0.984 17.718 -0.911 1.00 91.75 87 GLU A N 1
ATOM 626 C CA . GLU A 1 87 ? 0.967 19.159 -0.642 1.00 91.75 87 GLU A CA 1
ATOM 627 C C . GLU A 1 87 ? 1.091 19.453 0.859 1.00 91.75 87 GLU A C 1
ATOM 629 O O . GLU A 1 87 ? 1.649 20.477 1.258 1.00 91.75 87 GLU A O 1
ATOM 634 N N . GLN A 1 88 ? 0.608 18.539 1.707 1.00 91.31 88 GLN A N 1
ATOM 635 C CA . GLN A 1 88 ? 0.627 18.685 3.159 1.00 91.31 88 GLN A CA 1
ATOM 636 C C . GLN A 1 88 ? 1.041 17.385 3.860 1.00 91.31 88 GLN A C 1
ATOM 638 O O . GLN A 1 88 ? 0.209 16.629 4.344 1.00 91.31 88 GLN A O 1
ATOM 643 N N . LEU A 1 89 ? 2.347 17.169 4.030 1.00 86.12 89 LEU A N 1
ATOM 644 C CA . LEU A 1 89 ? 2.920 15.917 4.560 1.00 86.12 89 LEU A CA 1
ATOM 645 C C . LEU A 1 89 ? 2.486 15.521 5.989 1.00 86.12 89 LEU A C 1
ATOM 647 O O . LEU A 1 89 ? 2.819 14.434 6.456 1.00 86.12 89 LEU A O 1
ATOM 651 N N . THR A 1 90 ? 1.760 16.381 6.706 1.00 89.38 90 THR A N 1
ATOM 652 C CA . THR A 1 90 ? 1.138 16.063 8.003 1.00 89.38 90 THR A CA 1
ATOM 653 C C . THR A 1 90 ? -0.260 15.456 7.875 1.00 89.38 90 THR A C 1
ATOM 655 O O . THR A 1 90 ? -0.829 15.007 8.869 1.00 89.38 90 THR A O 1
ATOM 658 N N . THR A 1 91 ? -0.829 15.462 6.674 1.00 91.00 91 THR A N 1
ATOM 659 C CA . THR A 1 91 ? -2.180 14.995 6.383 1.00 91.00 91 THR A CA 1
ATOM 660 C C . THR A 1 91 ? -2.115 13.593 5.793 1.00 91.00 91 THR A C 1
ATOM 662 O O . THR A 1 91 ? -1.423 13.338 4.809 1.00 91.00 91 THR A O 1
ATOM 665 N N . VAL A 1 92 ? -2.852 12.670 6.413 1.00 91.38 92 VAL A N 1
ATOM 666 C CA . VAL A 1 92 ? -2.979 11.279 5.965 1.00 91.38 92 VAL A CA 1
ATOM 667 C C . VAL A 1 92 ? -4.261 11.146 5.149 1.00 91.38 92 VAL A C 1
ATOM 669 O O . VAL A 1 92 ? -5.337 11.505 5.631 1.00 91.38 92 VAL A O 1
ATOM 672 N N . ARG A 1 93 ? -4.159 10.616 3.930 1.00 93.12 93 ARG A N 1
ATOM 673 C CA . ARG A 1 93 ? -5.276 10.408 3.005 1.00 93.12 93 ARG A CA 1
ATOM 674 C C . ARG A 1 93 ? -5.583 8.909 2.815 1.00 93.12 93 ARG A C 1
ATOM 676 O O . ARG A 1 93 ? -4.681 8.075 2.941 1.00 93.12 93 ARG A O 1
ATOM 683 N N . PRO A 1 94 ? -6.849 8.547 2.532 1.00 94.69 94 PRO A N 1
ATOM 684 C CA . PRO A 1 94 ? -7.232 7.184 2.158 1.00 94.69 94 PRO A CA 1
ATOM 685 C C . PRO A 1 94 ? -6.507 6.684 0.902 1.00 94.69 94 PRO A C 1
ATOM 687 O O . PRO A 1 94 ? -6.353 7.442 -0.050 1.00 94.69 94 PRO A O 1
ATOM 690 N N . ALA A 1 95 ? -6.144 5.400 0.890 1.00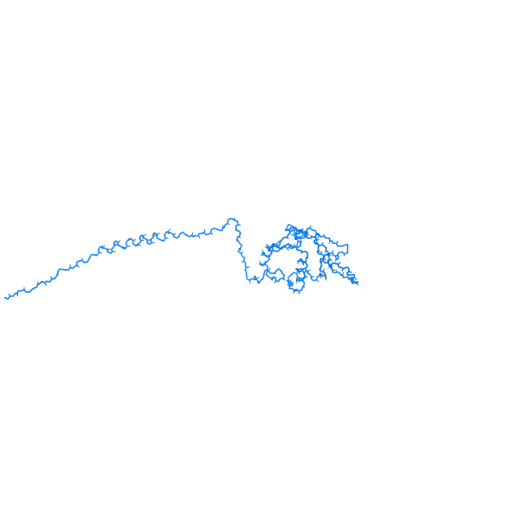 94.06 95 ALA A N 1
ATOM 691 C CA . ALA A 1 95 ? -5.619 4.686 -0.278 1.00 94.06 95 ALA A CA 1
ATOM 692 C C . ALA A 1 95 ? -6.351 3.337 -0.414 1.00 94.06 95 ALA A C 1
ATOM 694 O O . ALA A 1 95 ? -7.563 3.325 -0.655 1.00 94.06 95 ALA A O 1
ATOM 695 N N . LEU A 1 96 ? -5.688 2.196 -0.173 1.00 95.56 96 LEU A N 1
ATOM 696 C CA . LEU A 1 96 ? -6.376 0.894 -0.117 1.00 95.56 96 LEU A CA 1
ATOM 697 C C . LEU A 1 96 ? -7.397 0.809 1.027 1.00 95.56 96 LEU A C 1
ATOM 699 O O . LEU A 1 96 ? -8.390 0.083 0.921 1.00 95.56 96 LEU A O 1
ATOM 703 N N . ALA A 1 97 ? -7.163 1.528 2.129 1.00 95.88 97 ALA A N 1
ATOM 704 C CA . ALA A 1 97 ? -8.151 1.710 3.180 1.00 95.88 97 ALA A CA 1
ATOM 705 C C . ALA A 1 97 ? -8.980 2.969 2.905 1.00 95.88 97 ALA A C 1
ATOM 707 O O . ALA A 1 97 ? -8.438 4.071 2.859 1.00 95.88 97 ALA A O 1
ATOM 708 N N . LYS A 1 98 ? -10.303 2.811 2.781 1.00 94.75 98 LYS A N 1
ATOM 709 C CA . LYS A 1 98 ? -11.243 3.928 2.587 1.00 94.75 98 LYS A CA 1
ATOM 710 C C . LYS A 1 98 ? -11.461 4.751 3.856 1.00 94.75 98 LYS A C 1
ATOM 712 O O . LYS A 1 98 ? -11.816 5.921 3.782 1.00 94.75 98 LYS A O 1
ATOM 717 N N . SER A 1 99 ? -11.272 4.133 5.019 1.00 94.62 99 SER A N 1
ATOM 718 C CA . SER A 1 99 ? -11.348 4.783 6.325 1.00 94.62 99 SER A CA 1
ATOM 719 C C . SER A 1 99 ? -10.649 3.943 7.390 1.00 94.62 99 SER A C 1
ATOM 721 O O . SER A 1 99 ? -10.315 2.770 7.173 1.00 94.62 99 SER A O 1
ATOM 723 N N . TRP A 1 100 ? -10.436 4.536 8.563 1.00 94.62 100 TRP A N 1
ATOM 724 C CA . TRP A 1 100 ? -9.923 3.831 9.728 1.00 94.62 100 TRP A CA 1
ATOM 725 C C . TRP A 1 100 ? -10.492 4.380 11.033 1.00 94.62 100 TRP A C 1
ATOM 727 O O . TRP A 1 100 ? -10.754 5.572 11.158 1.00 94.62 100 TRP A O 1
ATOM 737 N N . ASP A 1 101 ? -10.622 3.498 12.020 1.00 92.94 101 ASP A N 1
ATOM 738 C CA . ASP A 1 101 ? -11.040 3.837 13.378 1.00 92.94 101 ASP A CA 1
ATOM 739 C C . ASP A 1 101 ? -9.877 3.657 14.349 1.00 92.94 101 ASP A C 1
ATOM 741 O O . ASP A 1 101 ? -9.175 2.639 14.318 1.00 92.94 101 ASP A O 1
ATOM 745 N N . ILE A 1 102 ? -9.721 4.609 15.265 1.00 91.12 102 ILE A N 1
ATOM 746 C CA . ILE A 1 102 ? -8.791 4.519 16.392 1.00 91.12 102 ILE A CA 1
ATOM 747 C C . ILE A 1 102 ? -9.616 4.283 17.655 1.00 91.12 102 ILE A C 1
ATOM 749 O O . ILE A 1 102 ? -10.565 5.013 17.933 1.00 91.12 102 ILE A O 1
ATOM 753 N N . SER A 1 103 ? -9.281 3.250 18.429 1.00 90.56 103 SER A N 1
ATOM 754 C CA . SER A 1 103 ? -9.972 2.981 19.691 1.00 90.56 103 SER A CA 1
ATOM 755 C C . SER A 1 103 ? -9.758 4.109 20.709 1.00 90.56 103 SER A C 1
ATOM 757 O O . SER A 1 103 ? -8.716 4.762 20.681 1.00 90.56 103 SER A O 1
ATOM 759 N N . PRO A 1 104 ? -10.679 4.298 21.676 1.00 87.69 104 PRO A N 1
ATOM 760 C CA . PRO A 1 104 ? -10.564 5.367 22.674 1.00 87.69 104 PRO A CA 1
ATOM 761 C C . PRO A 1 104 ? -9.272 5.332 23.503 1.00 87.69 104 PRO A C 1
ATOM 763 O O . PRO A 1 104 ? -8.818 6.359 23.992 1.00 87.69 104 PRO A O 1
ATOM 766 N N . ASP A 1 105 ? -8.668 4.152 23.670 1.00 86.44 105 ASP A N 1
ATOM 767 C CA . ASP A 1 105 ? -7.396 3.972 24.376 1.00 86.44 105 ASP A CA 1
ATOM 768 C C . ASP A 1 105 ? -6.156 4.187 23.487 1.00 86.44 105 ASP A C 1
ATOM 770 O O . ASP A 1 105 ? -5.036 4.007 23.966 1.00 86.44 105 ASP A O 1
ATOM 774 N N . GLY A 1 106 ? -6.342 4.522 22.204 1.00 84.19 106 GLY A N 1
ATOM 775 C CA . GLY A 1 106 ? -5.284 4.737 21.214 1.00 84.19 106 GLY A CA 1
ATOM 776 C C . GLY A 1 106 ? -4.516 3.472 20.822 1.00 84.19 106 GLY A C 1
ATOM 777 O O . GLY A 1 106 ? -3.476 3.555 20.173 1.00 84.19 106 GLY A O 1
ATOM 778 N N . LYS A 1 107 ? -4.981 2.287 21.236 1.00 84.44 107 LYS A N 1
ATOM 779 C CA . LYS A 1 107 ? -4.221 1.029 21.117 1.00 84.44 107 LYS A CA 1
ATOM 780 C C . LYS A 1 107 ? -4.762 0.072 20.076 1.00 84.44 107 LYS A C 1
ATOM 782 O O . LYS A 1 107 ? -4.213 -1.017 19.928 1.00 84.44 107 LYS A O 1
ATOM 787 N N . THR A 1 108 ? -5.823 0.421 19.368 1.00 85.31 108 THR A N 1
ATOM 788 C CA . THR A 1 108 ? -6.367 -0.395 18.286 1.00 85.31 108 THR A CA 1
ATOM 789 C C . THR A 1 108 ? -6.659 0.491 17.093 1.00 85.31 108 THR A C 1
ATOM 791 O O . THR A 1 108 ? -7.456 1.415 17.198 1.00 85.31 108 THR A O 1
ATOM 794 N N . LEU A 1 109 ? -6.032 0.175 15.964 1.00 89.44 109 LEU A N 1
ATOM 795 C CA . LEU A 1 109 ? -6.296 0.803 14.677 1.00 89.44 109 LEU A CA 1
ATOM 796 C C . LEU A 1 109 ? -7.036 -0.202 13.796 1.00 89.44 109 LEU A C 1
ATOM 798 O O . LEU A 1 109 ? -6.557 -1.322 13.598 1.00 89.44 109 LEU A O 1
ATOM 802 N N . THR A 1 110 ? -8.218 0.169 13.313 1.00 91.44 110 THR A N 1
ATOM 803 C CA . THR A 1 110 ? -9.033 -0.668 12.428 1.00 91.44 110 THR A CA 1
ATOM 804 C C . THR A 1 110 ? -9.091 -0.030 11.057 1.00 91.44 110 THR A C 1
ATOM 806 O O . THR A 1 110 ? -9.643 1.050 10.941 1.00 91.44 110 THR A O 1
ATOM 809 N N . PHE A 1 111 ? -8.563 -0.692 10.032 1.00 94.31 111 PHE A N 1
ATOM 810 C CA . PHE A 1 111 ? -8.673 -0.232 8.648 1.00 94.31 111 PHE A CA 1
ATOM 811 C C . PHE A 1 111 ? -9.848 -0.908 7.948 1.00 94.31 111 PHE A C 1
ATOM 813 O O . PHE A 1 111 ? -10.002 -2.131 8.042 1.00 94.31 111 PHE A O 1
ATOM 820 N N . HIS A 1 112 ? -10.626 -0.120 7.212 1.00 94.12 112 HIS A N 1
ATOM 821 C CA . HIS A 1 112 ? -11.690 -0.589 6.330 1.00 94.12 112 HIS A CA 1
ATOM 822 C C . HIS A 1 112 ? -11.192 -0.504 4.895 1.00 94.12 112 HIS A C 1
ATOM 824 O O . HIS A 1 112 ? -10.880 0.585 4.419 1.00 94.12 112 HIS A O 1
ATOM 830 N N . LEU A 1 113 ? -11.073 -1.645 4.221 1.00 94.81 113 LEU A N 1
ATOM 831 C CA . LEU A 1 113 ? -10.540 -1.701 2.855 1.00 94.81 113 LEU A CA 1
ATOM 832 C C . LEU A 1 113 ? -11.548 -1.161 1.822 1.00 94.81 113 LEU A C 1
ATOM 834 O O . LEU A 1 113 ? -12.674 -0.825 2.193 1.00 94.81 113 LEU A O 1
ATOM 838 N N . ARG A 1 114 ? -11.135 -1.074 0.547 1.00 94.31 114 ARG A N 1
ATOM 839 C CA . ARG A 1 114 ? -11.964 -0.857 -0.664 1.00 94.31 114 ARG A CA 1
ATOM 840 C C . ARG A 1 114 ? -12.243 -2.149 -1.456 1.00 94.31 114 ARG A C 1
ATOM 842 O O . ARG A 1 114 ? -11.358 -2.999 -1.547 1.00 94.31 114 ARG A O 1
ATOM 849 N N . ASP A 1 115 ? -13.466 -2.330 -1.958 1.00 92.81 115 ASP A N 1
ATOM 850 C CA . ASP A 1 115 ? -13.985 -3.596 -2.529 1.00 92.81 115 ASP A CA 1
ATOM 851 C C . ASP A 1 115 ? -13.712 -3.747 -4.016 1.00 92.81 115 ASP A C 1
ATOM 853 O O . ASP A 1 115 ? -13.868 -4.829 -4.580 1.00 92.81 115 ASP A O 1
ATOM 857 N N . ASP A 1 116 ? -13.286 -2.664 -4.643 1.00 94.88 116 ASP A N 1
ATOM 858 C CA . ASP A 1 116 ? -13.049 -2.563 -6.070 1.00 94.88 116 ASP A CA 1
ATOM 859 C C . ASP A 1 116 ? -11.598 -2.860 -6.468 1.00 94.88 116 ASP A C 1
ATOM 861 O O . ASP A 1 116 ? -11.256 -2.802 -7.649 1.00 94.88 116 ASP A O 1
ATOM 865 N N . VAL A 1 117 ? -10.742 -3.220 -5.508 1.00 95.94 117 VAL A N 1
ATOM 866 C CA . VAL A 1 117 ? -9.312 -3.426 -5.750 1.00 95.94 117 VAL A CA 1
ATOM 867 C C . VAL A 1 117 ? -9.021 -4.855 -6.202 1.00 95.94 117 VAL A C 1
ATOM 869 O O . VAL A 1 117 ? -9.383 -5.840 -5.548 1.00 95.94 117 VAL A O 1
ATOM 872 N N . LYS A 1 118 ? -8.282 -4.963 -7.308 1.00 96.38 118 LYS A N 1
ATOM 873 C CA . LYS A 1 118 ? -7.737 -6.216 -7.835 1.00 96.38 118 LYS A CA 1
ATOM 874 C C . LYS A 1 118 ? -6.235 -6.092 -8.013 1.00 96.38 118 LYS A C 1
ATOM 876 O O . LYS A 1 118 ? -5.730 -5.042 -8.395 1.00 96.38 118 LYS A O 1
ATOM 881 N N . PHE A 1 119 ? -5.531 -7.189 -7.786 1.00 96.12 119 PHE A N 1
ATOM 882 C CA . PHE A 1 119 ? -4.131 -7.299 -8.161 1.00 96.12 119 PHE A CA 1
ATOM 883 C C . PHE A 1 119 ? -3.981 -7.336 -9.684 1.00 96.12 119 PHE A C 1
ATOM 885 O O . PHE A 1 119 ? -4.903 -7.725 -10.401 1.00 96.12 119 PHE A O 1
ATOM 892 N N . HIS A 1 120 ? -2.775 -7.048 -10.172 1.00 95.00 120 HIS A N 1
ATOM 893 C CA . HIS A 1 120 ? -2.403 -7.179 -11.586 1.00 95.00 120 HIS A CA 1
ATOM 894 C C . HIS A 1 120 ? -2.664 -8.583 -12.173 1.00 95.00 120 HIS A C 1
ATOM 896 O O . HIS A 1 120 ? -2.828 -8.728 -13.379 1.00 95.00 120 HIS A O 1
ATOM 902 N N . SER A 1 121 ? -2.744 -9.620 -11.331 1.00 95.69 121 SER A N 1
ATOM 903 C CA . SER A 1 121 ? -3.126 -10.986 -11.722 1.00 95.69 121 SER A CA 1
ATOM 904 C C . SER A 1 121 ? -4.634 -11.191 -11.927 1.00 95.69 121 SER A C 1
ATOM 906 O O . SER A 1 121 ? -5.045 -12.252 -12.387 1.00 95.69 121 SER A O 1
ATOM 908 N N . GLY A 1 122 ? -5.468 -10.216 -11.556 1.00 96.00 122 GLY A N 1
ATOM 909 C CA . GLY A 1 122 ? -6.931 -10.276 -11.598 1.00 96.00 122 GLY A CA 1
ATOM 910 C C . GLY A 1 122 ? -7.595 -10.744 -10.297 1.00 96.00 122 GLY A C 1
ATOM 911 O O . GLY A 1 122 ? -8.806 -10.570 -10.142 1.00 96.00 122 GLY A O 1
ATOM 912 N N . ASN A 1 123 ? -6.831 -11.288 -9.344 1.00 96.12 123 ASN A N 1
ATOM 913 C CA . ASN A 1 123 ? -7.360 -11.711 -8.044 1.00 96.12 123 ASN A CA 1
ATOM 914 C C . ASN A 1 123 ? -7.831 -10.497 -7.217 1.00 96.12 123 ASN A C 1
ATOM 916 O O . ASN A 1 123 ? -7.140 -9.475 -7.209 1.00 96.12 123 ASN A O 1
ATOM 920 N N . PRO A 1 124 ? -8.963 -10.586 -6.496 1.00 96.25 124 PRO A N 1
ATOM 921 C CA . PRO A 1 124 ? -9.418 -9.506 -5.625 1.00 96.25 124 PRO A CA 1
ATOM 922 C C . PRO A 1 124 ? -8.505 -9.351 -4.405 1.00 96.25 124 PRO A C 1
ATOM 924 O O . PRO A 1 124 ? -7.998 -10.341 -3.874 1.00 96.25 124 PRO A O 1
ATOM 927 N N . LEU A 1 125 ? -8.341 -8.117 -3.927 1.00 94.75 125 LEU A N 1
ATOM 928 C CA . LEU A 1 125 ? -7.658 -7.848 -2.664 1.00 94.75 125 LEU A CA 1
ATOM 929 C C . LEU A 1 125 ? -8.513 -8.322 -1.484 1.00 94.75 125 LEU A C 1
ATOM 931 O O . LEU A 1 125 ? -9.681 -7.954 -1.355 1.00 94.75 125 LEU A O 1
ATOM 935 N N . THR A 1 126 ? -7.916 -9.081 -0.566 1.00 93.44 126 THR A N 1
ATOM 936 C CA . THR A 1 126 ? -8.578 -9.496 0.671 1.00 93.44 126 THR A CA 1
ATOM 937 C C . THR A 1 126 ? -7.886 -8.940 1.912 1.00 93.44 126 THR A C 1
ATOM 939 O O . THR A 1 126 ? -6.694 -8.627 1.933 1.00 93.44 126 THR A O 1
ATOM 942 N N . ALA A 1 127 ? -8.624 -8.893 3.024 1.00 91.81 127 ALA A N 1
ATOM 943 C CA . ALA A 1 127 ? -8.044 -8.557 4.322 1.00 91.81 127 ALA A CA 1
ATOM 944 C C . ALA A 1 127 ? -6.935 -9.540 4.751 1.00 91.81 127 ALA A C 1
ATOM 946 O O . ALA A 1 127 ? -6.060 -9.170 5.534 1.00 91.81 127 ALA A O 1
ATOM 947 N N . ALA A 1 128 ? -6.963 -10.788 4.267 1.00 91.56 128 ALA A N 1
ATOM 948 C CA . ALA A 1 128 ? -5.935 -11.776 4.575 1.00 91.56 128 ALA A CA 1
ATOM 949 C C . ALA A 1 128 ? -4.597 -11.431 3.908 1.00 91.56 128 ALA A C 1
ATOM 951 O O . ALA A 1 128 ? -3.562 -11.579 4.558 1.00 91.56 128 ALA A O 1
ATOM 952 N N . ASP A 1 129 ? -4.625 -10.902 2.684 1.00 93.25 129 ASP A N 1
ATOM 953 C CA . ASP A 1 129 ? -3.425 -10.491 1.947 1.00 93.25 129 ASP A CA 1
ATOM 954 C C . ASP A 1 129 ? -2.718 -9.339 2.662 1.00 93.25 129 ASP A C 1
ATOM 956 O O . ASP A 1 129 ? -1.515 -9.392 2.906 1.00 93.25 129 ASP A O 1
ATOM 960 N N . VAL A 1 130 ? -3.482 -8.343 3.123 1.00 92.19 130 VAL A N 1
ATOM 961 C CA . VAL A 1 130 ? -2.944 -7.229 3.921 1.00 92.19 130 VAL A CA 1
ATOM 962 C C . VAL A 1 130 ? -2.294 -7.741 5.208 1.00 92.19 130 VAL A C 1
ATOM 964 O O . VAL A 1 130 ? -1.164 -7.374 5.538 1.00 92.19 130 VAL A O 1
ATOM 967 N N . VAL A 1 131 ? -2.984 -8.620 5.943 1.00 89.69 131 VAL A N 1
ATOM 968 C CA . VAL A 1 131 ? -2.449 -9.202 7.184 1.00 89.69 131 VAL A CA 1
ATOM 969 C C . VAL A 1 131 ? -1.180 -10.007 6.909 1.00 89.69 131 VAL A C 1
ATOM 971 O O . VAL A 1 131 ? -0.240 -9.940 7.704 1.00 89.69 131 VAL A O 1
ATOM 974 N N . TRP A 1 132 ? -1.140 -10.760 5.809 1.00 89.75 132 TRP A N 1
ATOM 975 C CA . TRP A 1 132 ? 0.032 -11.523 5.397 1.00 89.75 132 TRP A CA 1
ATOM 976 C C . TRP A 1 132 ? 1.216 -10.600 5.090 1.00 89.75 132 TRP A C 1
ATOM 978 O O . TRP A 1 132 ? 2.284 -10.791 5.673 1.00 89.75 132 TRP A O 1
ATOM 988 N N . SER A 1 133 ? 1.012 -9.549 4.292 1.00 89.19 133 SER A N 1
ATOM 989 C CA . SER A 1 133 ? 2.052 -8.580 3.926 1.00 89.19 133 SER A CA 1
ATOM 990 C C . SER A 1 133 ? 2.643 -7.880 5.148 1.00 89.19 133 SER A C 1
ATOM 992 O O . SER A 1 133 ? 3.859 -7.869 5.330 1.00 89.19 133 SER A O 1
ATOM 994 N N . MET A 1 134 ? 1.803 -7.380 6.063 1.00 85.50 134 MET A N 1
ATOM 995 C CA . MET A 1 134 ? 2.303 -6.709 7.269 1.00 85.50 134 MET A CA 1
ATOM 996 C C . MET A 1 134 ? 3.038 -7.670 8.214 1.00 85.50 134 MET A C 1
ATOM 998 O O . MET A 1 134 ? 4.044 -7.305 8.826 1.00 85.50 134 MET A O 1
ATOM 1002 N N . ARG A 1 135 ? 2.561 -8.918 8.340 1.00 84.12 135 ARG A N 1
ATOM 1003 C CA . ARG A 1 135 ? 3.265 -9.952 9.111 1.00 84.12 135 ARG A CA 1
ATOM 1004 C C . ARG A 1 135 ? 4.595 -10.311 8.469 1.00 84.12 135 ARG A C 1
ATOM 1006 O O . ARG A 1 135 ? 5.553 -10.551 9.191 1.00 84.12 135 ARG A O 1
ATOM 1013 N N . ARG A 1 136 ? 4.679 -10.370 7.143 1.00 85.31 136 ARG A N 1
ATOM 1014 C CA . ARG A 1 136 ? 5.930 -10.663 6.443 1.00 85.31 136 ARG A CA 1
ATOM 1015 C C . ARG A 1 136 ? 6.986 -9.603 6.743 1.00 85.31 136 ARG A C 1
ATOM 1017 O O . ARG A 1 136 ? 8.094 -9.969 7.117 1.00 85.31 136 ARG A O 1
ATOM 1024 N N . THR A 1 137 ? 6.621 -8.323 6.703 1.00 78.81 137 THR A N 1
ATOM 1025 C CA . THR A 1 137 ? 7.526 -7.222 7.073 1.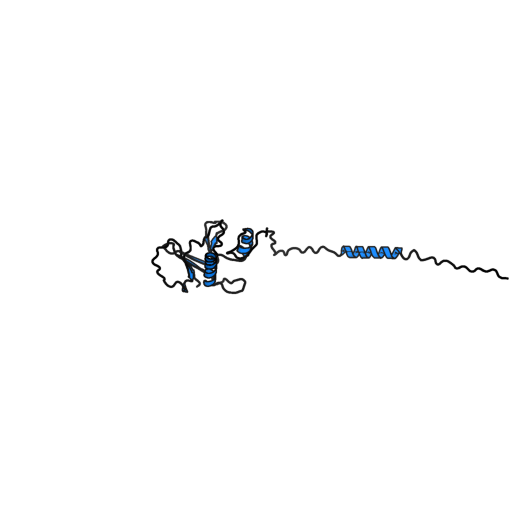00 78.81 137 THR A CA 1
ATOM 1026 C C . THR A 1 137 ? 8.022 -7.341 8.517 1.00 78.81 137 THR A C 1
ATOM 1028 O O . THR A 1 137 ? 9.206 -7.144 8.780 1.00 78.81 137 THR A O 1
ATOM 1031 N N . LEU A 1 138 ? 7.145 -7.735 9.450 1.00 75.88 138 LEU A N 1
ATOM 1032 C CA . LEU A 1 138 ? 7.522 -8.011 10.842 1.00 75.88 138 LEU A CA 1
ATOM 1033 C C . LEU A 1 138 ? 8.528 -9.163 10.977 1.00 75.88 138 LEU A C 1
ATOM 1035 O O . LEU A 1 138 ? 9.492 -9.037 11.726 1.00 75.88 138 LEU A O 1
ATOM 1039 N N . HIS A 1 139 ? 8.301 -10.281 10.280 1.00 76.81 139 HIS A N 1
ATOM 1040 C CA . HIS A 1 139 ? 9.149 -11.473 10.399 1.00 76.81 139 HIS A CA 1
ATOM 1041 C C . HIS A 1 139 ? 10.509 -11.305 9.730 1.00 76.81 139 HIS A C 1
ATOM 1043 O O . HIS A 1 139 ? 11.504 -11.789 10.259 1.00 76.81 139 HIS A O 1
ATOM 1049 N N . LEU A 1 140 ? 10.552 -10.644 8.571 1.00 72.00 140 LEU A N 1
ATOM 1050 C CA . LEU A 1 140 ? 11.795 -10.450 7.834 1.00 72.00 140 LEU A CA 1
ATOM 1051 C C . LEU A 1 140 ? 12.777 -9.575 8.618 1.00 72.00 140 LEU A C 1
ATOM 1053 O O . LEU A 1 140 ? 13.981 -9.762 8.490 1.00 72.00 140 LEU A O 1
ATOM 1057 N N . ASN A 1 141 ? 12.278 -8.648 9.448 1.00 67.88 141 ASN A N 1
ATOM 1058 C CA . ASN A 1 141 ? 13.094 -7.726 10.244 1.00 67.88 141 ASN A CA 1
ATOM 1059 C C . ASN A 1 141 ? 14.199 -7.024 9.421 1.00 67.88 141 ASN A C 1
ATOM 1061 O O . ASN A 1 141 ? 15.242 -6.642 9.945 1.00 67.88 141 ASN A O 1
ATOM 1065 N N . LEU A 1 142 ? 13.956 -6.828 8.121 1.00 64.38 142 LEU A N 1
ATOM 1066 C CA . LEU A 1 142 ? 14.869 -6.181 7.173 1.00 64.38 142 LEU A CA 1
ATOM 1067 C C . LEU A 1 142 ? 14.721 -4.656 7.211 1.00 64.38 142 LEU A C 1
ATOM 1069 O O . LEU A 1 142 ? 14.816 -3.984 6.186 1.00 64.38 142 LEU A O 1
ATOM 1073 N N . ALA A 1 143 ? 14.430 -4.101 8.389 1.00 57.59 143 ALA A N 1
ATOM 1074 C CA . ALA A 1 143 ? 14.173 -2.680 8.535 1.00 57.59 143 ALA A CA 1
ATOM 1075 C C . ALA A 1 143 ? 15.349 -1.879 7.979 1.00 57.59 143 ALA A C 1
ATOM 1077 O O . ALA A 1 143 ? 16.497 -2.094 8.374 1.00 57.59 143 ALA A O 1
ATOM 1078 N N . ARG A 1 144 ? 15.055 -0.942 7.069 1.00 57.25 144 ARG A N 1
ATOM 1079 C CA . ARG A 1 144 ? 16.064 0.001 6.601 1.00 57.25 144 ARG A CA 1
ATOM 1080 C C . ARG A 1 144 ? 16.589 0.753 7.821 1.00 57.25 144 ARG A C 1
ATOM 1082 O O . ARG A 1 144 ? 15.799 1.457 8.454 1.00 57.25 144 ARG A O 1
ATOM 1089 N N . PRO A 1 145 ? 17.894 0.670 8.137 1.00 50.59 145 PRO A N 1
ATOM 1090 C CA . PRO A 1 145 ? 18.450 1.335 9.315 1.00 50.59 145 PRO A CA 1
ATOM 1091 C C . PRO A 1 145 ? 18.142 2.838 9.341 1.00 50.59 145 PRO A C 1
ATOM 1093 O O . PRO A 1 145 ? 18.027 3.425 10.409 1.00 50.59 145 PRO A O 1
ATOM 1096 N N . GLN A 1 146 ? 17.947 3.437 8.160 1.00 50.47 146 GLN A N 1
ATOM 1097 C CA . GLN A 1 146 ? 17.634 4.854 7.974 1.00 50.47 146 GLN A CA 1
ATOM 1098 C C . GLN A 1 146 ? 16.236 5.264 8.477 1.00 50.47 146 GLN A C 1
ATOM 1100 O O . GLN A 1 146 ? 16.067 6.400 8.902 1.00 50.47 146 GLN A O 1
ATOM 1105 N N . TYR A 1 147 ? 15.241 4.370 8.435 1.00 54.78 147 TYR A N 1
ATOM 1106 C CA . TYR A 1 147 ? 13.833 4.694 8.736 1.00 54.78 147 TYR A CA 1
ATOM 1107 C C . TYR A 1 147 ? 13.300 3.987 9.992 1.00 54.78 147 TYR A C 1
ATOM 1109 O O . TYR A 1 147 ? 12.134 4.143 10.354 1.00 54.78 147 TYR A O 1
ATOM 1117 N N . GLY A 1 148 ? 14.151 3.210 10.671 1.00 54.97 148 GLY A N 1
ATOM 1118 C CA . GLY A 1 148 ? 13.737 2.339 11.765 1.00 54.97 148 GLY A CA 1
ATOM 1119 C C . GLY A 1 148 ? 12.794 1.226 11.295 1.00 54.97 148 GLY A C 1
ATOM 1120 O O . GLY A 1 148 ? 12.444 1.117 10.122 1.00 54.97 148 GLY A O 1
ATOM 1121 N N . ASN A 1 149 ? 12.384 0.353 12.216 1.00 62.62 149 ASN A N 1
ATOM 1122 C CA . ASN A 1 149 ? 11.339 -0.629 11.939 1.00 62.62 149 ASN A CA 1
ATOM 1123 C C . ASN A 1 149 ? 9.985 -0.037 12.374 1.00 62.62 149 ASN A C 1
ATOM 1125 O O . ASN A 1 149 ? 9.653 -0.145 13.559 1.00 62.62 149 ASN A O 1
ATOM 1129 N N . PRO A 1 150 ? 9.181 0.567 11.474 1.00 61.34 150 PRO A N 1
ATOM 1130 C CA . PRO A 1 150 ? 7.893 1.155 11.858 1.00 61.34 150 PRO A CA 1
ATOM 1131 C C . PRO A 1 150 ? 6.927 0.105 12.423 1.00 61.34 150 PRO A C 1
ATOM 1133 O O . PRO A 1 150 ? 6.037 0.427 13.207 1.00 61.34 150 PRO A O 1
ATOM 1136 N N . MET A 1 151 ? 7.142 -1.168 12.082 1.00 63.62 151 MET A N 1
ATOM 1137 C CA . MET A 1 151 ? 6.343 -2.288 12.554 1.00 63.62 151 MET A CA 1
ATOM 1138 C C . MET A 1 151 ? 6.826 -2.854 13.896 1.00 63.62 151 MET A C 1
ATOM 1140 O O . MET A 1 151 ? 6.071 -3.582 14.531 1.00 63.62 151 MET A O 1
ATOM 1144 N N . ALA A 1 152 ? 8.011 -2.498 14.406 1.00 60.75 152 ALA A N 1
ATOM 1145 C CA . ALA A 1 152 ? 8.503 -3.011 15.694 1.00 60.75 152 ALA A CA 1
ATOM 1146 C C . ALA A 1 152 ? 7.589 -2.660 16.882 1.00 60.75 152 ALA A C 1
ATOM 1148 O O . ALA A 1 152 ? 7.591 -3.348 17.902 1.00 60.75 152 ALA A O 1
ATOM 1149 N N . SER A 1 153 ? 6.781 -1.608 16.746 1.00 60.12 153 SER A N 1
ATOM 1150 C CA . SER A 1 153 ? 5.791 -1.190 17.737 1.00 60.12 153 SER A CA 1
ATOM 1151 C C . SER A 1 153 ? 4.444 -1.921 17.610 1.00 60.12 153 SER A C 1
ATOM 1153 O O . SER A 1 153 ? 3.566 -1.722 18.444 1.00 60.12 153 SER A O 1
ATOM 1155 N N . VAL A 1 154 ? 4.241 -2.780 16.606 1.00 66.56 154 VAL A N 1
ATOM 1156 C CA . VAL A 1 154 ? 2.967 -3.475 16.367 1.00 66.56 154 VAL A CA 1
ATOM 1157 C C . VAL A 1 154 ? 2.981 -4.856 17.018 1.00 66.56 154 VAL A C 1
ATOM 1159 O O . VAL A 1 154 ? 3.728 -5.745 16.624 1.00 66.56 154 VAL A O 1
ATOM 1162 N N . ARG A 1 155 ? 2.092 -5.084 17.995 1.00 70.31 155 ARG A N 1
ATOM 1163 C CA . ARG A 1 155 ? 2.044 -6.362 18.737 1.00 70.31 155 ARG A CA 1
ATOM 1164 C C . ARG A 1 155 ? 1.266 -7.464 18.018 1.00 70.31 155 ARG A 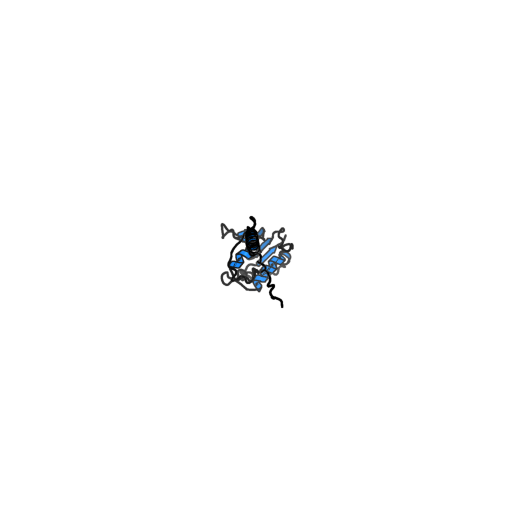C 1
ATOM 1166 O O . ARG A 1 155 ? 1.573 -8.645 18.170 1.00 70.31 155 ARG A O 1
ATOM 1173 N N . LYS A 1 156 ? 0.167 -7.111 17.349 1.00 76.94 156 LYS A N 1
ATOM 1174 C CA . LYS A 1 156 ? -0.759 -8.087 16.755 1.00 76.94 156 LYS A CA 1
ATOM 1175 C C . LYS A 1 156 ? -1.429 -7.507 15.521 1.00 76.94 156 LYS A C 1
ATOM 1177 O O . LYS A 1 156 ? -1.917 -6.381 15.565 1.00 76.94 156 LYS A O 1
ATOM 1182 N N . ILE A 1 157 ? -1.502 -8.331 14.478 1.00 78.75 157 ILE A N 1
ATOM 1183 C CA . ILE A 1 157 ? -2.191 -8.037 13.219 1.00 78.75 157 ILE A CA 1
ATOM 1184 C C . ILE A 1 157 ? -3.170 -9.174 12.937 1.00 78.75 157 ILE A C 1
ATOM 1186 O O . ILE A 1 157 ? -2.777 -10.348 12.953 1.00 78.75 157 ILE A O 1
ATOM 1190 N N . SER A 1 158 ? -4.445 -8.857 12.721 1.00 80.56 158 SER A N 1
ATOM 1191 C CA . SER A 1 158 ? -5.488 -9.855 12.447 1.00 80.56 158 SER A CA 1
ATOM 1192 C C . SER A 1 158 ? -6.620 -9.309 11.585 1.00 80.56 158 SER A C 1
ATOM 1194 O O . SER A 1 158 ? -6.921 -8.119 11.635 1.00 80.56 158 SER A O 1
ATOM 1196 N N . THR A 1 159 ? -7.305 -10.196 10.863 1.00 77.56 159 THR A N 1
ATOM 1197 C CA . THR A 1 159 ? -8.601 -9.873 10.255 1.00 77.56 159 THR A CA 1
ATOM 1198 C C . THR A 1 159 ? -9.680 -9.820 11.336 1.00 77.56 159 THR A C 1
ATOM 1200 O O . THR A 1 159 ? -9.621 -10.564 12.321 1.00 77.56 159 THR A O 1
ATOM 1203 N N . ALA A 1 160 ? -10.693 -8.969 11.174 1.00 61.31 160 ALA A N 1
ATOM 1204 C CA . ALA A 1 160 ? -11.735 -8.826 12.193 1.00 61.31 160 ALA A CA 1
ATOM 1205 C C . ALA A 1 160 ? -12.531 -10.111 12.465 1.00 61.31 160 ALA A C 1
ATOM 1207 O O . ALA A 1 160 ? -12.890 -10.368 13.613 1.00 61.31 160 ALA A O 1
ATOM 1208 N N . ARG A 1 161 ? -12.742 -10.963 11.452 1.00 54.03 161 ARG A N 1
ATOM 1209 C CA . ARG A 1 161 ? -13.403 -12.271 11.623 1.00 54.03 161 ARG A CA 1
ATOM 1210 C C . ARG A 1 161 ? -12.584 -13.232 12.498 1.00 54.03 161 ARG A C 1
ATOM 1212 O O . ARG A 1 161 ? -13.143 -14.098 13.161 1.00 54.03 161 ARG A O 1
ATOM 1219 N N . SER A 1 162 ? -11.263 -13.045 12.547 1.00 49.59 162 SER A N 1
ATOM 1220 C CA . SER A 1 162 ? -10.322 -13.820 13.362 1.00 49.59 162 SER A CA 1
ATOM 1221 C C . SER A 1 162 ? -9.986 -13.157 14.707 1.00 49.59 162 SER A C 1
ATOM 1223 O O . SER A 1 162 ? -9.208 -13.725 15.483 1.00 49.59 162 SER A O 1
ATOM 1225 N N . ALA A 1 163 ? -10.546 -11.985 15.028 1.00 49.50 163 ALA A N 1
ATOM 1226 C CA . ALA A 1 163 ? -10.324 -11.300 16.301 1.00 49.50 163 ALA A CA 1
ATOM 1227 C C . ALA A 1 163 ? -11.116 -11.977 17.438 1.00 49.50 163 ALA A C 1
ATOM 1229 O O . ALA A 1 163 ? -11.923 -11.362 18.130 1.00 49.50 163 ALA A O 1
ATOM 1230 N N . ARG A 1 164 ? -10.898 -13.281 17.647 1.00 42.28 164 ARG A N 1
ATOM 1231 C CA . ARG A 1 164 ? -11.421 -14.006 18.805 1.00 42.28 164 ARG A CA 1
ATOM 1232 C C . ARG A 1 164 ? -10.866 -13.313 20.053 1.00 42.28 164 ARG A C 1
ATOM 1234 O O . ARG A 1 164 ? -9.645 -13.151 20.157 1.00 42.28 164 ARG A O 1
ATOM 1241 N N . ARG A 1 165 ? -11.761 -12.863 20.948 1.00 41.91 165 ARG A N 1
ATOM 1242 C CA . ARG A 1 165 ? -11.479 -12.159 22.214 1.00 41.91 165 ARG A CA 1
ATOM 1243 C C . ARG A 1 165 ? -10.473 -12.949 23.058 1.00 41.91 165 ARG A C 1
ATOM 1245 O O . ARG A 1 165 ? -10.837 -13.693 23.954 1.00 41.91 165 ARG A O 1
ATOM 1252 N N . THR A 1 166 ? -9.188 -12.783 22.783 1.00 39.84 166 THR A N 1
ATOM 1253 C CA . THR A 1 166 ? -8.124 -13.143 23.715 1.00 39.84 166 THR A CA 1
ATOM 1254 C C . THR A 1 166 ? -7.923 -11.907 24.567 1.00 39.84 166 THR A C 1
ATOM 1256 O O . THR A 1 166 ? -7.199 -10.980 24.199 1.00 39.84 166 THR A O 1
ATOM 1259 N N . ALA A 1 167 ? -8.657 -11.856 25.678 1.00 36.59 167 ALA A N 1
ATOM 1260 C CA . ALA A 1 167 ? -8.409 -10.916 26.757 1.00 36.59 167 ALA A CA 1
ATOM 1261 C C . ALA A 1 167 ? -7.066 -11.282 27.411 1.00 36.59 167 ALA A C 1
ATOM 1263 O O . ALA A 1 167 ? -7.007 -11.847 28.497 1.00 36.59 167 ALA A O 1
ATOM 1264 N N . SER A 1 168 ? -5.961 -11.015 26.713 1.00 40.47 168 SER A N 1
ATOM 1265 C CA . SER A 1 168 ? -4.635 -11.087 27.308 1.00 40.47 168 SER A CA 1
ATOM 1266 C C . SER A 1 168 ? -4.509 -9.909 28.263 1.00 40.47 168 SER A C 1
ATOM 1268 O O . SER A 1 168 ? -4.457 -8.751 27.849 1.00 40.47 168 SER A O 1
ATOM 1270 N N . ARG A 1 169 ? -4.496 -10.244 29.552 1.00 41.41 169 ARG A N 1
ATOM 1271 C CA . ARG A 1 169 ? -4.419 -9.386 30.739 1.00 41.41 169 ARG A CA 1
ATOM 1272 C C . ARG A 1 169 ? -3.044 -8.709 30.884 1.00 41.41 169 ARG A C 1
ATOM 1274 O O . ARG A 1 169 ? -2.464 -8.700 31.958 1.00 41.41 169 ARG A O 1
ATOM 1281 N N . CYS A 1 170 ? -2.508 -8.159 29.795 1.00 33.62 170 CYS A N 1
ATOM 1282 C CA . CYS A 1 170 ? -1.246 -7.428 29.769 1.00 33.62 170 CYS A CA 1
ATOM 1283 C C .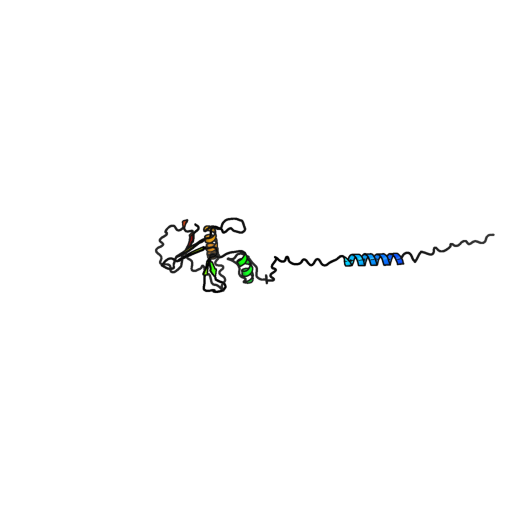 CYS A 1 170 ? -1.530 -6.019 29.240 1.00 33.62 170 CYS A C 1
ATOM 1285 O O . CYS A 1 170 ? -1.840 -5.855 28.057 1.00 33.62 170 CYS A O 1
ATOM 1287 N N . LYS A 1 171 ? -1.442 -4.997 30.104 1.00 38.62 171 LYS A N 1
ATOM 1288 C CA . LYS A 1 171 ? -1.442 -3.586 29.685 1.00 38.62 171 LYS A CA 1
ATOM 1289 C C . LYS A 1 171 ? -0.217 -3.366 28.793 1.00 38.62 171 LYS A C 1
ATOM 1291 O O . LYS A 1 171 ? 0.873 -3.111 29.282 1.00 38.62 171 LYS A O 1
ATOM 1296 N N . SER A 1 172 ? -0.384 -3.514 27.484 1.00 47.25 172 SER A N 1
ATOM 1297 C CA . SER A 1 172 ? 0.663 -3.197 26.518 1.00 47.25 172 SER A CA 1
ATOM 1298 C C . SER A 1 172 ? 0.490 -1.758 26.039 1.00 47.25 172 SER A C 1
ATOM 1300 O O . SER A 1 172 ? -0.635 -1.294 25.845 1.00 47.25 172 SER A O 1
ATOM 1302 N N . TYR A 1 173 ? 1.609 -1.048 25.906 1.00 55.50 173 TYR A N 1
ATOM 1303 C CA . TYR A 1 173 ? 1.685 0.328 25.405 1.00 55.50 173 TYR A CA 1
ATOM 1304 C C . TYR A 1 173 ? 1.655 0.403 23.864 1.00 55.50 173 TYR A C 1
ATOM 1306 O O . TYR A 1 173 ? 1.672 1.484 23.296 1.00 55.50 173 TYR A O 1
ATOM 1314 N N . TYR A 1 174 ? 1.598 -0.753 23.199 1.00 51.59 174 TYR A N 1
ATOM 1315 C CA . TYR A 1 174 ? 1.770 -0.905 21.758 1.00 51.59 174 TYR A CA 1
ATOM 1316 C C . TYR A 1 174 ? 0.444 -1.184 21.035 1.00 51.59 174 TYR A C 1
ATOM 1318 O O . TYR A 1 174 ? -0.344 -2.003 21.534 1.00 51.59 174 TYR A O 1
ATOM 1326 N N . PRO A 1 175 ? 0.193 -0.551 19.871 1.00 66.56 175 PRO A N 1
ATOM 1327 C CA . PRO A 1 175 ? -1.060 -0.696 19.146 1.00 66.56 175 PRO A CA 1
ATOM 1328 C C . PRO A 1 175 ? -1.243 -2.090 18.517 1.00 66.56 175 PRO A C 1
ATOM 1330 O O . PRO A 1 175 ? -0.298 -2.806 18.168 1.00 66.56 175 PRO A O 1
ATOM 1333 N N . LYS A 1 176 ? -2.509 -2.482 18.373 1.00 77.88 176 LYS A N 1
ATOM 1334 C CA . LYS A 1 176 ? -3.002 -3.647 17.633 1.00 77.88 176 LYS A CA 1
ATOM 1335 C C . LYS A 1 176 ? -3.626 -3.162 16.330 1.00 77.88 176 LYS A C 1
ATOM 1337 O O . LYS A 1 176 ? -4.418 -2.226 16.347 1.00 77.88 176 LYS A O 1
ATOM 1342 N N . ILE A 1 177 ? -3.325 -3.832 15.223 1.00 78.31 177 ILE A N 1
ATOM 1343 C CA . ILE A 1 177 ? -3.890 -3.495 13.913 1.00 78.31 177 ILE A CA 1
ATOM 1344 C C . ILE A 1 177 ? -4.934 -4.543 13.533 1.00 78.31 177 ILE A C 1
ATOM 1346 O O . ILE A 1 177 ? -4.681 -5.752 13.576 1.00 78.31 177 ILE A O 1
ATOM 1350 N N . THR A 1 178 ? -6.119 -4.072 13.165 1.00 79.00 178 THR A N 1
ATOM 1351 C CA . THR A 1 178 ? -7.221 -4.901 12.681 1.00 79.00 178 THR A CA 1
ATOM 1352 C C . THR A 1 178 ? -7.565 -4.502 11.254 1.00 79.00 178 THR A C 1
ATOM 1354 O O . THR A 1 178 ? -7.764 -3.326 10.975 1.00 79.00 178 THR A O 1
ATOM 1357 N N . ILE A 1 179 ? -7.667 -5.482 10.357 1.00 82.44 179 ILE A N 1
ATOM 1358 C CA . ILE A 1 179 ? -8.097 -5.255 8.972 1.00 82.44 179 ILE A CA 1
ATOM 1359 C C . ILE A 1 179 ? -9.516 -5.796 8.793 1.00 82.44 179 ILE A C 1
ATOM 1361 O O . ILE A 1 179 ? -9.801 -6.952 9.140 1.00 82.44 179 ILE A O 1
ATOM 1365 N N . ARG A 1 180 ? -10.411 -4.956 8.272 1.00 75.44 180 ARG A N 1
ATOM 1366 C CA . ARG A 1 180 ? -11.794 -5.292 7.934 1.00 75.44 180 ARG A CA 1
ATOM 1367 C C . ARG A 1 180 ? -11.993 -5.215 6.425 1.00 75.44 180 ARG A C 1
ATOM 1369 O O . ARG A 1 180 ? -11.755 -4.178 5.812 1.00 75.44 180 ARG A O 1
ATOM 1376 N N . SER A 1 181 ? -12.432 -6.330 5.852 1.00 65.81 181 SER A N 1
ATOM 1377 C CA . SER A 1 181 ? -13.269 -6.295 4.654 1.00 65.81 181 SER A CA 1
ATOM 1378 C C . SER A 1 181 ? -14.698 -5.936 5.077 1.00 65.81 181 SER A C 1
ATOM 1380 O O . SER A 1 181 ? -15.025 -6.088 6.260 1.00 65.81 181 SER A O 1
ATOM 1382 N N . TRP A 1 182 ? -15.515 -5.493 4.121 1.00 58.41 182 TRP A N 1
ATOM 1383 C CA . TRP A 1 182 ? -16.989 -5.476 4.202 1.00 58.41 182 TRP A CA 1
ATOM 1384 C C . TRP A 1 182 ? -17.541 -6.713 4.914 1.00 58.41 182 TRP A C 1
ATOM 1386 O O . TRP A 1 182 ? -16.976 -7.822 4.721 1.00 58.41 182 TRP A O 1
#

InterPro domains:
  IPR000914 Solute-binding protein family 5 domain [PF00496] (91-149)
  IPR023765 Solute-binding protein family 5, conserved site [PS01040] (97-119)
  IPR039424 Solute-binding protein family 5 [PTHR30290] (17-168)

Organism: Klebsiella pneumoniae (NCBI:txid573)

pLDDT: mean 73.99, std 18.37, range [33.62, 96.38]

Radius of gyration: 38.45 Å; chains: 1; bounding box: 80×42×134 Å